Protein AF-A0A0C1JWN9-F1 (afdb_monomer_lite)

Secondary structure (DSSP, 8-state):
--------GGGS-HHHHHHHHHHHHSHHHHHHHHHHHHHIIIIIHHHHHHHHHHHHS--

Sequence (59 aa):
MHPISSTSIESLPNELLLPILEACVVPSLFGVCKRWHHLLATEVMPPLYKQIGKVHVPQ

pLDDT: mean 81.91, std 10.7, range [47.28, 93.75]

Foldseek 3Di:
DPPPPDDDLVPDDPVVNVVVVVVCPPCVNVVVVVVVVVCCVPPNVPVVVVVVCCVVDPD

Structure (mmCIF, N/CA/C/O backbone):
data_AF-A0A0C1JWN9-F1
#
_entry.id   AF-A0A0C1JWN9-F1
#
loop_
_atom_site.group_PDB
_atom_site.id
_atom_site.type_symbol
_atom_site.label_atom_id
_atom_site.label_alt_id
_atom_site.label_comp_id
_atom_site.label_asym_id
_atom_site.label_entity_id
_atom_site.label_seq_id
_atom_site.pdbx_PDB_ins_code
_atom_site.Cartn_x
_atom_site.Cartn_y
_atom_site.Cartn_z
_atom_site.occupancy
_atom_site.B_iso_or_equiv
_atom_site.auth_seq_id
_atom_site.auth_comp_id
_atom_site.auth_asym_id
_atom_site.auth_atom_id
_atom_site.pdbx_PDB_model_num
ATOM 1 N N . MET A 1 1 ? 13.865 20.987 12.669 1.00 55.59 1 MET A N 1
ATOM 2 C CA . MET A 1 1 ? 12.857 19.958 13.011 1.00 55.59 1 MET A CA 1
ATOM 3 C C . MET A 1 1 ? 13.409 19.180 14.190 1.00 55.59 1 MET A C 1
ATOM 5 O O . MET A 1 1 ? 14.567 18.787 14.115 1.00 55.59 1 MET A O 1
ATOM 9 N N . HIS A 1 2 ? 12.662 19.032 15.286 1.00 47.28 2 HIS A N 1
ATOM 10 C CA . HIS A 1 2 ? 13.099 18.138 16.361 1.00 47.28 2 HIS A CA 1
ATOM 11 C C . HIS A 1 2 ? 13.172 16.708 15.807 1.00 47.28 2 HIS A C 1
ATOM 13 O O . HIS A 1 2 ? 12.252 16.317 15.082 1.00 47.28 2 HIS A O 1
ATOM 19 N N . PRO A 1 3 ? 14.238 15.941 16.093 1.00 57.91 3 PRO A N 1
ATOM 20 C CA . PRO A 1 3 ? 14.257 14.531 15.756 1.00 57.91 3 PRO A CA 1
ATOM 21 C C . PRO A 1 3 ? 13.130 13.869 16.544 1.00 57.91 3 PRO A C 1
ATOM 23 O O . PRO A 1 3 ? 13.114 13.892 17.773 1.00 57.91 3 PRO A O 1
ATOM 26 N N . ILE A 1 4 ? 12.142 13.346 15.826 1.00 61.72 4 ILE A N 1
ATOM 27 C CA . ILE A 1 4 ? 11.108 12.521 16.431 1.00 61.72 4 ILE A CA 1
ATOM 28 C C . ILE A 1 4 ? 11.808 11.205 16.753 1.00 61.72 4 ILE A C 1
ATOM 30 O O . ILE A 1 4 ? 12.178 10.461 15.845 1.00 61.72 4 ILE A O 1
ATOM 34 N N . SER A 1 5 ? 12.061 10.952 18.034 1.00 66.31 5 SER A N 1
ATOM 35 C CA . SER A 1 5 ? 12.540 9.653 18.493 1.00 66.31 5 SER A CA 1
ATOM 36 C C . SER A 1 5 ? 11.466 8.622 18.161 1.00 66.31 5 SER A C 1
ATOM 38 O O . SER A 1 5 ? 10.433 8.563 18.822 1.00 66.31 5 SER A O 1
ATOM 40 N N . SER A 1 6 ? 11.673 7.858 17.088 1.00 68.00 6 SER A N 1
ATOM 41 C CA . SER A 1 6 ? 10.753 6.795 16.692 1.00 68.00 6 SER A CA 1
ATOM 42 C C . SER A 1 6 ? 10.902 5.641 17.676 1.00 68.00 6 SER A C 1
ATOM 44 O O . SER A 1 6 ? 11.861 4.875 17.603 1.00 68.00 6 SER A O 1
ATOM 46 N N . THR A 1 7 ? 9.974 5.517 18.616 1.00 75.81 7 THR A N 1
ATOM 47 C CA . THR A 1 7 ? 9.839 4.312 19.438 1.00 75.81 7 THR A CA 1
ATOM 48 C C . THR A 1 7 ? 9.218 3.208 18.586 1.00 75.81 7 THR A C 1
ATOM 50 O O . THR A 1 7 ? 8.214 3.448 17.913 1.00 75.81 7 THR A O 1
ATOM 53 N N . SER A 1 8 ? 9.812 2.010 18.581 1.00 77.94 8 SER A N 1
ATOM 54 C CA . SER A 1 8 ? 9.244 0.866 17.853 1.00 77.94 8 SER A CA 1
ATOM 55 C C . SER A 1 8 ? 7.864 0.524 18.420 1.00 77.94 8 SER A C 1
ATOM 57 O O . SER A 1 8 ? 7.691 0.526 19.640 1.00 77.94 8 SER A O 1
ATOM 59 N N . ILE A 1 9 ? 6.899 0.195 17.557 1.00 81.31 9 ILE A N 1
ATOM 60 C CA . ILE A 1 9 ? 5.541 -0.207 17.966 1.00 81.31 9 ILE A CA 1
ATOM 61 C C . ILE A 1 9 ? 5.576 -1.390 18.950 1.00 81.31 9 ILE A C 1
ATOM 63 O O . ILE A 1 9 ? 4.770 -1.432 19.869 1.00 81.31 9 ILE A O 1
ATOM 67 N N . GLU A 1 10 ? 6.547 -2.299 18.828 1.00 80.88 10 GLU A N 1
ATOM 68 C CA . GLU A 1 10 ? 6.714 -3.444 19.741 1.00 80.88 10 GLU A CA 1
ATOM 69 C C . GLU A 1 10 ? 7.104 -3.046 21.172 1.00 80.88 10 GLU A C 1
ATOM 71 O O . GLU A 1 10 ? 6.930 -3.831 22.098 1.00 80.88 10 GLU A O 1
ATOM 76 N N . SER A 1 11 ? 7.636 -1.837 21.365 1.00 87.56 11 SER A N 1
ATOM 77 C CA . SER A 1 11 ? 8.006 -1.324 22.691 1.00 87.56 11 SER A CA 1
ATOM 78 C C . SER A 1 11 ? 6.865 -0.594 23.400 1.00 87.56 11 SER A C 1
ATOM 80 O O . SER A 1 11 ? 7.022 -0.203 24.557 1.00 87.56 11 SER A O 1
ATOM 82 N N . LEU A 1 12 ? 5.729 -0.385 22.720 1.00 87.25 12 LEU A N 1
ATOM 83 C CA . LEU A 1 12 ? 4.572 0.252 23.334 1.00 87.25 12 LEU A CA 1
ATOM 8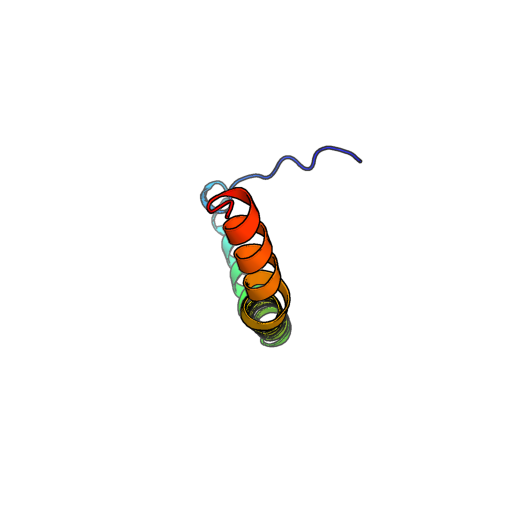4 C C . LEU A 1 12 ? 3.859 -0.720 24.278 1.00 87.25 12 LEU A C 1
ATOM 86 O O . LEU A 1 12 ? 3.701 -1.898 23.956 1.00 87.25 12 LEU A O 1
ATOM 90 N N . PRO A 1 13 ? 3.358 -0.224 25.417 1.00 90.44 13 PRO A N 1
ATOM 91 C CA . PRO A 1 13 ? 2.528 -1.033 26.284 1.00 90.44 13 PRO A CA 1
ATOM 92 C C . PRO A 1 13 ? 1.171 -1.317 25.619 1.00 90.44 13 PRO A C 1
ATOM 94 O O . PRO A 1 13 ? 0.655 -0.523 24.823 1.00 90.44 13 PRO A O 1
ATOM 97 N N . ASN A 1 14 ? 0.583 -2.467 25.950 1.00 88.62 14 ASN A N 1
ATOM 98 C CA . ASN A 1 14 ? -0.615 -2.980 25.280 1.00 88.62 14 ASN A CA 1
ATOM 99 C C . ASN A 1 14 ? -1.820 -2.036 25.396 1.00 88.62 14 ASN A C 1
ATOM 101 O O . ASN A 1 14 ? -2.606 -1.944 24.451 1.00 88.62 14 ASN A O 1
ATOM 105 N N . GLU A 1 15 ? -1.949 -1.299 26.507 1.00 90.50 15 GLU A N 1
ATOM 106 C CA . GLU A 1 15 ? -3.022 -0.314 26.682 1.00 90.50 15 GLU A CA 1
ATOM 107 C C . GLU A 1 15 ? -2.971 0.834 25.662 1.00 90.50 15 GLU A C 1
ATOM 109 O O . GLU A 1 15 ? -4.008 1.419 25.356 1.00 90.50 15 GLU A O 1
ATOM 114 N N . LEU A 1 16 ? -1.794 1.132 25.100 1.00 86.75 16 LEU A N 1
ATOM 115 C CA . LEU A 1 16 ? -1.628 2.116 24.027 1.00 86.75 16 LEU A CA 1
ATOM 116 C C . LEU A 1 16 ? -1.664 1.467 22.639 1.00 86.75 16 LEU A C 1
ATOM 118 O O . LEU A 1 16 ? -2.112 2.097 21.683 1.00 86.75 16 LEU A O 1
ATOM 122 N N . LEU A 1 17 ? -1.237 0.208 22.519 1.00 87.00 17 LEU A N 1
ATOM 123 C CA . LEU A 1 17 ? -1.267 -0.538 21.260 1.00 87.00 17 LEU A CA 1
ATOM 124 C C . LEU A 1 17 ? -2.703 -0.747 20.752 1.00 87.00 17 LEU A C 1
ATOM 126 O O . LEU A 1 17 ? -2.975 -0.541 19.572 1.00 87.00 17 LEU A O 1
ATOM 130 N N . LEU A 1 18 ? -3.621 -1.132 21.644 1.00 86.69 18 LEU A N 1
ATOM 131 C CA . LEU A 1 18 ? -5.025 -1.416 21.324 1.00 86.69 18 LEU A CA 1
ATOM 132 C C . LEU A 1 18 ? -5.738 -0.256 20.601 1.00 86.69 18 LEU A C 1
ATOM 134 O O . LEU A 1 18 ? -6.205 -0.474 19.483 1.00 86.69 18 LEU A O 1
ATOM 138 N N . PRO A 1 19 ? -5.784 0.974 21.148 1.00 84.44 19 PRO A N 1
ATOM 139 C CA . PRO A 1 19 ? -6.451 2.094 20.482 1.00 84.44 19 PRO A CA 1
ATOM 140 C C . PRO A 1 19 ? -5.766 2.514 19.171 1.00 84.44 19 PRO A C 1
ATOM 142 O O . PRO A 1 19 ? -6.439 2.978 18.251 1.00 84.44 19 PRO A O 1
ATOM 145 N N . ILE A 1 20 ? -4.444 2.330 19.044 1.00 85.12 20 ILE A N 1
ATOM 146 C CA . ILE A 1 20 ? -3.720 2.571 17.784 1.00 85.12 20 ILE A CA 1
ATOM 147 C C . ILE A 1 20 ? -4.150 1.556 16.727 1.00 85.12 20 ILE A C 1
ATOM 149 O O . ILE A 1 20 ? -4.466 1.940 15.600 1.00 85.12 20 ILE A O 1
ATOM 153 N N . LEU A 1 21 ? -4.187 0.272 17.090 1.00 83.25 21 LEU A N 1
ATOM 154 C CA . LEU A 1 21 ? -4.643 -0.782 16.195 1.00 83.25 21 LEU A CA 1
ATOM 155 C C . LEU A 1 21 ? -6.083 -0.525 15.771 1.00 83.25 21 LEU A C 1
ATOM 157 O O . LEU A 1 21 ? -6.326 -0.486 14.570 1.00 83.25 21 LEU A O 1
ATOM 161 N N . GLU A 1 22 ? -6.996 -0.260 16.710 1.00 82.31 22 GLU A N 1
ATOM 162 C CA . GLU A 1 22 ? -8.395 0.084 16.424 1.00 82.31 22 GLU A CA 1
ATOM 163 C C . GLU A 1 22 ? -8.508 1.242 15.433 1.00 82.31 22 GLU A C 1
ATOM 165 O O . GLU A 1 22 ? -9.198 1.102 14.423 1.00 82.31 22 GLU A O 1
ATOM 170 N N . ALA A 1 23 ? -7.770 2.335 15.657 1.00 81.06 23 ALA A N 1
ATOM 171 C CA . ALA A 1 23 ? -7.711 3.466 14.736 1.00 81.06 23 ALA A CA 1
ATOM 172 C C . ALA A 1 23 ? -7.207 3.050 13.343 1.00 81.06 23 ALA A C 1
ATOM 174 O O . ALA A 1 23 ? -7.776 3.460 12.331 1.00 81.06 23 ALA A O 1
ATOM 175 N N . CYS A 1 24 ? -6.184 2.198 13.261 1.00 77.75 24 CYS A N 1
ATOM 176 C CA . CYS A 1 24 ? -5.681 1.666 11.994 1.00 77.75 24 CYS A CA 1
ATOM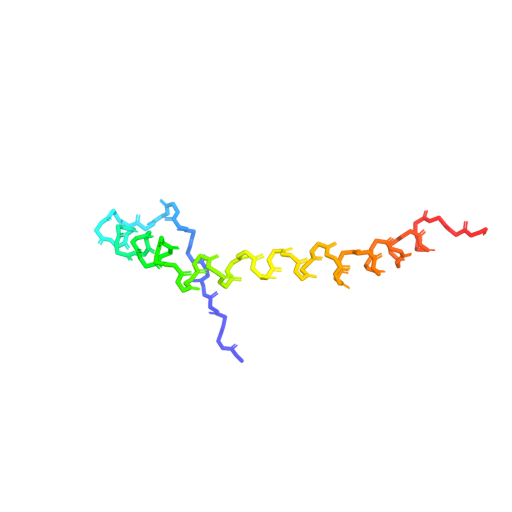 177 C C . CYS A 1 24 ? -6.683 0.745 11.280 1.00 77.75 24 CYS A C 1
ATOM 179 O O . CYS A 1 24 ? -6.686 0.716 10.046 1.00 77.75 24 CYS A O 1
ATOM 181 N N . VAL A 1 25 ? -7.536 0.017 12.013 1.00 73.31 25 VAL A N 1
ATOM 182 C CA . VAL A 1 25 ? -8.599 -0.812 11.415 1.00 73.31 25 VAL A CA 1
ATOM 183 C C . VAL A 1 25 ? -9.795 0.029 10.955 1.00 73.31 25 VAL A C 1
ATOM 185 O O . VAL A 1 25 ? -10.625 -0.467 10.189 1.00 73.31 25 VAL A O 1
ATOM 188 N N . VAL A 1 26 ? -9.886 1.308 11.351 1.00 78.31 26 VAL A N 1
ATOM 189 C CA . VAL A 1 26 ? -10.937 2.206 10.855 1.00 78.31 26 VAL A CA 1
ATOM 190 C C . VAL A 1 26 ? -10.825 2.320 9.325 1.00 78.31 26 VAL A C 1
ATOM 192 O O . VAL A 1 26 ? -9.739 2.593 8.799 1.00 78.31 26 VAL A O 1
ATOM 195 N N . PRO A 1 27 ? -11.941 2.173 8.580 1.00 68.75 27 PRO A N 1
ATOM 196 C CA . PRO A 1 27 ? -11.942 2.177 7.116 1.00 68.75 27 PRO A CA 1
ATOM 197 C C . PRO A 1 27 ? -11.266 3.392 6.470 1.00 68.75 27 PRO A C 1
ATOM 199 O O . PRO A 1 27 ? -10.747 3.283 5.359 1.00 68.75 27 PRO A O 1
ATOM 202 N N . SER A 1 28 ? -11.256 4.541 7.150 1.00 71.62 28 SER A N 1
ATOM 203 C CA . SER A 1 28 ? -10.597 5.762 6.684 1.00 71.62 28 SER A CA 1
ATOM 204 C C . SER A 1 28 ? -9.075 5.607 6.641 1.00 71.62 28 SER A C 1
ATOM 206 O O . SER A 1 28 ? -8.478 5.811 5.585 1.00 71.62 28 SER A O 1
ATOM 208 N N . LEU A 1 29 ? -8.446 5.189 7.742 1.00 72.81 29 LEU A N 1
ATOM 209 C CA . LEU A 1 29 ? -6.999 4.975 7.815 1.00 72.81 29 LEU A CA 1
ATOM 210 C C . LEU A 1 29 ? -6.571 3.762 6.991 1.00 72.81 29 LEU A C 1
ATOM 212 O O . LEU A 1 29 ? -5.608 3.853 6.232 1.00 72.81 29 LEU A O 1
ATOM 216 N N . PHE A 1 30 ? -7.340 2.672 7.021 1.00 73.00 30 PHE A N 1
ATOM 217 C CA . PHE A 1 30 ? -7.095 1.526 6.146 1.00 73.00 30 PHE A CA 1
ATOM 218 C C . PHE A 1 30 ? -7.185 1.903 4.655 1.00 73.00 30 PHE A C 1
ATOM 220 O O . PHE A 1 30 ? -6.372 1.463 3.837 1.00 73.00 30 PHE A O 1
ATOM 227 N N . GLY A 1 31 ? -8.145 2.755 4.284 1.00 79.50 31 GLY A N 1
ATOM 228 C CA . GLY A 1 31 ? -8.286 3.293 2.930 1.00 79.50 31 GLY A CA 1
ATOM 229 C C . GLY A 1 31 ? -7.104 4.168 2.514 1.00 79.50 31 GLY A C 1
ATOM 230 O O . GLY A 1 31 ? -6.608 4.030 1.392 1.00 79.50 31 GLY A O 1
ATOM 231 N N . VAL A 1 32 ? -6.608 5.009 3.426 1.00 82.06 32 VAL A N 1
ATOM 232 C CA . VAL A 1 32 ? -5.386 5.799 3.224 1.00 82.06 32 VAL A CA 1
ATOM 233 C C . VAL A 1 32 ? -4.196 4.863 3.015 1.00 82.06 32 VAL A C 1
ATOM 235 O O . VAL A 1 32 ? -3.557 4.953 1.970 1.00 82.06 32 VAL A O 1
ATOM 238 N N . CYS A 1 33 ? -3.948 3.902 3.908 1.00 82.62 33 CYS A N 1
ATOM 239 C CA . CYS A 1 33 ? -2.837 2.953 3.777 1.00 82.62 33 CYS A CA 1
ATOM 240 C C . CYS A 1 33 ? -2.874 2.191 2.445 1.00 82.62 33 CYS A C 1
ATOM 242 O O . CYS A 1 33 ? -1.862 2.124 1.747 1.00 82.62 33 CYS A O 1
ATOM 244 N N . LYS A 1 34 ? -4.045 1.691 2.029 1.00 85.44 34 LYS A N 1
ATOM 245 C CA . LYS A 1 34 ? -4.200 1.022 0.726 1.00 85.44 34 LYS A CA 1
ATOM 246 C C . LYS A 1 34 ? -3.899 1.946 -0.452 1.00 85.44 34 LYS A C 1
ATOM 248 O O . LYS A 1 34 ? -3.232 1.529 -1.397 1.00 85.44 34 LYS A O 1
ATOM 253 N N . ARG A 1 35 ? -4.370 3.195 -0.411 1.00 90.25 35 ARG A N 1
ATOM 254 C CA . ARG A 1 35 ? -4.123 4.172 -1.480 1.00 90.25 35 ARG A CA 1
ATOM 255 C C . ARG A 1 35 ? -2.650 4.560 -1.561 1.00 90.25 35 ARG A C 1
ATOM 257 O O . ARG A 1 35 ? -2.111 4.623 -2.659 1.00 90.25 35 ARG A O 1
ATOM 264 N N . TRP A 1 36 ? -2.003 4.783 -0.421 1.00 90.62 36 TRP A N 1
ATOM 265 C CA . TRP A 1 36 ? -0.569 5.059 -0.359 1.00 90.62 36 TRP A CA 1
ATOM 266 C C . TRP A 1 36 ? 0.249 3.878 -0.874 1.00 90.62 36 TRP A C 1
ATOM 268 O O . TRP A 1 36 ? 1.149 4.083 -1.681 1.00 90.62 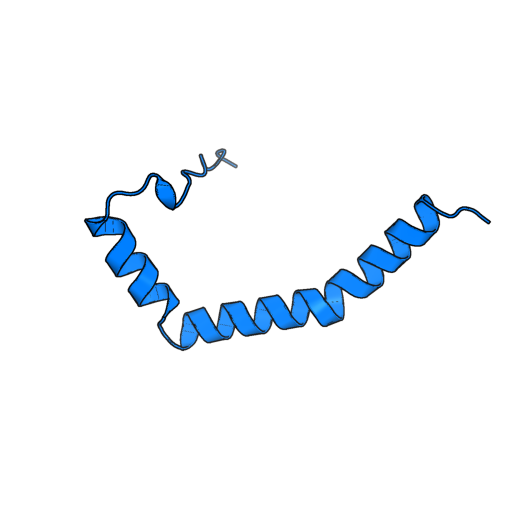36 TRP A O 1
ATOM 278 N N . HIS A 1 37 ? -0.108 2.650 -0.493 1.00 91.06 37 HIS A N 1
ATOM 279 C CA . HIS A 1 37 ? 0.542 1.448 -1.011 1.00 91.06 37 HIS A CA 1
ATOM 280 C C . HIS A 1 37 ? 0.387 1.324 -2.534 1.00 91.06 37 HIS A C 1
ATOM 282 O O . HIS A 1 37 ? 1.357 1.038 -3.231 1.00 91.06 37 HIS A O 1
ATOM 288 N N . HIS A 1 38 ? -0.814 1.576 -3.065 1.00 93.75 38 HIS A N 1
ATOM 289 C CA . HIS A 1 38 ? -1.052 1.578 -4.508 1.00 93.75 38 HIS A CA 1
ATOM 290 C C . HIS A 1 38 ? -0.205 2.637 -5.223 1.00 93.75 38 HIS A C 1
ATOM 292 O O . HIS A 1 38 ? 0.548 2.287 -6.123 1.00 93.75 38 HIS A O 1
ATOM 298 N N . LEU A 1 39 ? -0.253 3.895 -4.771 1.00 93.31 39 LEU A N 1
ATOM 299 C CA . LEU A 1 39 ? 0.543 4.987 -5.344 1.00 93.31 39 LEU A CA 1
ATOM 300 C C . LEU A 1 39 ? 2.044 4.695 -5.288 1.00 93.31 39 LEU A C 1
ATOM 302 O O . LEU A 1 39 ? 2.763 4.959 -6.248 1.00 93.31 39 LEU A O 1
ATOM 306 N N . LEU A 1 40 ? 2.526 4.124 -4.183 1.00 91.94 40 LEU A N 1
ATOM 307 C CA . LEU A 1 40 ? 3.924 3.733 -4.062 1.00 91.94 40 LEU A CA 1
ATOM 308 C C . LEU A 1 40 ? 4.282 2.674 -5.113 1.00 91.94 40 LEU A C 1
ATOM 310 O O . 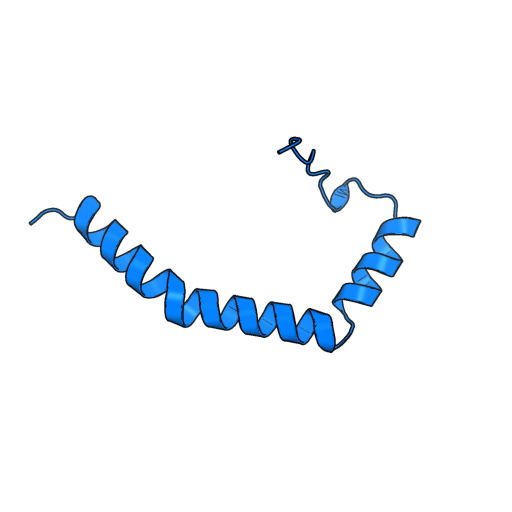LEU A 1 40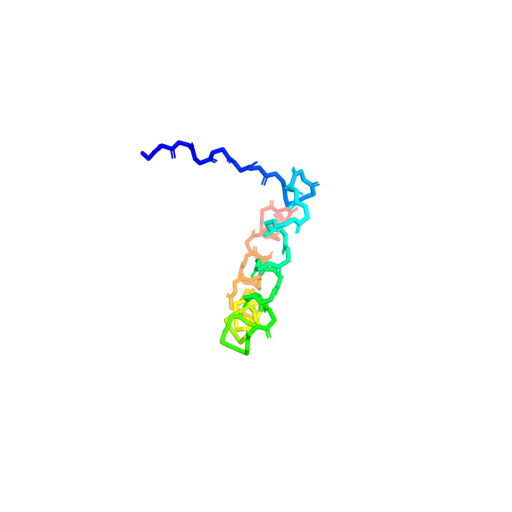 ? 5.285 2.820 -5.805 1.00 91.94 40 LEU A O 1
ATOM 314 N N . ALA A 1 41 ? 3.457 1.638 -5.262 1.00 92.19 41 ALA A N 1
ATOM 315 C CA . ALA A 1 41 ? 3.712 0.536 -6.182 1.00 92.19 41 ALA A CA 1
ATOM 316 C C . ALA A 1 41 ? 3.579 0.924 -7.666 1.00 92.19 41 ALA A C 1
ATOM 318 O O . ALA A 1 41 ? 4.330 0.395 -8.484 1.00 92.19 41 ALA A O 1
ATOM 319 N N . THR A 1 42 ? 2.653 1.820 -8.024 1.00 91.88 42 THR A N 1
ATOM 320 C CA . THR A 1 42 ? 2.377 2.164 -9.431 1.00 91.88 42 THR A CA 1
ATOM 321 C C . THR A 1 42 ? 3.079 3.431 -9.892 1.00 91.88 42 THR A C 1
ATOM 323 O O . THR A 1 42 ? 3.605 3.460 -11.000 1.00 91.88 42 THR A O 1
ATOM 326 N N . GLU A 1 43 ? 3.154 4.457 -9.045 1.00 92.12 43 GLU A N 1
ATOM 327 C CA . GLU A 1 43 ? 3.645 5.774 -9.459 1.00 92.12 43 GLU A CA 1
ATOM 328 C C . GLU A 1 43 ? 5.091 6.025 -9.022 1.00 92.12 43 GLU A C 1
ATOM 330 O O . GLU A 1 43 ? 5.839 6.698 -9.728 1.00 92.12 43 GLU A O 1
ATOM 335 N N . VAL A 1 44 ? 5.511 5.491 -7.868 1.00 92.25 44 VAL A N 1
ATOM 336 C CA . VAL A 1 44 ? 6.824 5.811 -7.272 1.00 92.25 44 VAL A CA 1
ATOM 337 C C . VAL A 1 44 ? 7.874 4.736 -7.550 1.00 92.25 44 VAL A C 1
ATOM 339 O O . VAL A 1 44 ? 8.984 5.053 -7.980 1.00 92.25 44 VAL A O 1
ATOM 342 N N . MET A 1 45 ? 7.552 3.460 -7.326 1.00 92.44 45 MET A N 1
ATOM 343 C CA . MET A 1 45 ? 8.500 2.352 -7.486 1.00 92.44 45 MET A CA 1
ATOM 344 C C . MET A 1 45 ? 9.012 2.194 -8.925 1.00 92.44 45 MET A C 1
ATOM 346 O O . MET A 1 45 ? 10.229 2.096 -9.092 1.00 92.44 45 MET A O 1
ATOM 350 N N . PRO A 1 46 ? 8.179 2.218 -9.983 1.00 92.88 46 PRO A N 1
ATOM 351 C CA . PRO A 1 46 ? 8.666 2.015 -11.347 1.00 92.88 46 PRO A CA 1
ATOM 352 C C . PRO A 1 46 ? 9.710 3.044 -11.822 1.00 92.88 46 PRO A C 1
ATOM 354 O O . PRO A 1 46 ? 10.762 2.626 -12.323 1.00 92.88 46 PRO A O 1
ATOM 357 N N . PRO A 1 47 ? 9.514 4.372 -11.661 1.00 91.19 47 PRO A N 1
ATOM 358 C CA . PRO A 1 47 ? 10.552 5.329 -12.029 1.00 91.19 47 PRO A CA 1
ATOM 359 C C . PRO A 1 47 ? 11.791 5.200 -11.138 1.00 91.19 47 PRO A C 1
ATOM 361 O O . PRO A 1 47 ? 12.901 5.330 -11.656 1.00 91.19 47 PRO A O 1
ATOM 364 N N . LEU A 1 48 ? 11.632 4.892 -9.846 1.00 91.38 48 LEU A N 1
ATOM 365 C CA . LEU A 1 48 ? 12.755 4.685 -8.931 1.00 91.38 48 LEU A CA 1
ATOM 366 C C . LEU A 1 48 ? 13.633 3.508 -9.380 1.00 91.38 48 LEU A C 1
ATOM 368 O O . LEU A 1 48 ? 14.835 3.682 -9.583 1.00 91.38 48 LEU A O 1
ATOM 372 N N . TYR A 1 49 ? 13.040 2.337 -9.618 1.00 92.12 49 TYR A N 1
ATOM 373 C CA . TYR A 1 49 ? 13.768 1.160 -10.098 1.00 92.12 49 TYR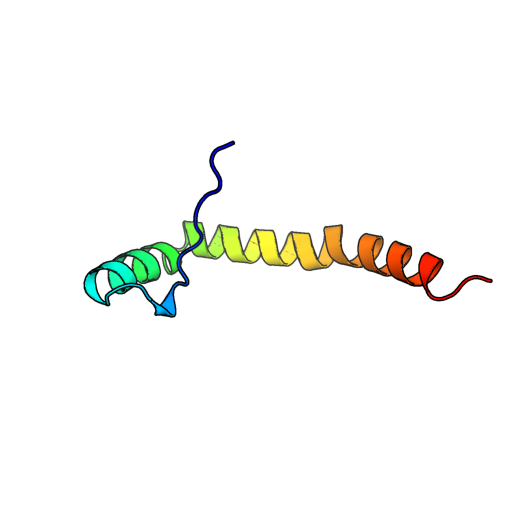 A CA 1
ATOM 374 C C . TYR A 1 49 ? 14.441 1.408 -11.446 1.00 92.12 49 TYR A C 1
ATOM 376 O O . TYR A 1 49 ? 15.574 0.976 -11.653 1.00 92.12 49 TYR A O 1
ATOM 384 N N . LYS A 1 50 ? 13.803 2.169 -12.343 1.00 90.25 50 LYS A N 1
ATOM 385 C CA . LYS A 1 50 ? 14.426 2.582 -13.607 1.00 90.25 50 LYS A CA 1
ATOM 386 C C . LYS A 1 50 ? 15.677 3.437 -13.381 1.00 90.25 50 LYS A C 1
ATOM 388 O O . LYS A 1 50 ? 16.657 3.258 -14.099 1.00 90.25 50 LYS A O 1
ATOM 393 N N . GLN A 1 51 ? 15.668 4.360 -12.417 1.00 90.62 51 GLN A N 1
ATOM 394 C CA . GLN A 1 51 ? 16.862 5.150 -12.083 1.00 90.62 51 GLN A CA 1
ATOM 395 C C . GLN A 1 51 ? 17.952 4.287 -11.449 1.00 90.62 51 GLN A C 1
ATOM 397 O O . GLN A 1 51 ? 19.110 4.391 -11.844 1.00 90.62 51 GLN A O 1
ATOM 402 N N . ILE A 1 52 ? 17.586 3.391 -10.530 1.00 89.56 52 ILE A N 1
ATOM 403 C CA . ILE A 1 52 ? 18.528 2.451 -9.911 1.00 89.56 52 ILE A CA 1
ATOM 404 C C . ILE A 1 52 ? 19.192 1.586 -10.989 1.00 89.56 52 ILE A C 1
ATOM 406 O O . ILE A 1 52 ? 20.416 1.467 -10.999 1.00 89.56 52 ILE A O 1
ATOM 410 N N . GLY A 1 53 ? 18.414 1.056 -11.937 1.00 86.56 53 GLY A N 1
ATOM 411 C CA . GLY A 1 53 ? 18.924 0.256 -13.051 1.00 86.56 53 GLY A CA 1
ATOM 412 C C . GLY A 1 53 ? 19.932 1.005 -13.923 1.00 86.56 53 GLY A C 1
ATOM 413 O O . GLY A 1 53 ? 20.948 0.431 -14.288 1.00 86.56 53 GLY A O 1
ATOM 414 N N . LYS A 1 54 ? 19.719 2.302 -14.188 1.00 86.19 54 LYS A N 1
ATOM 415 C CA . LYS A 1 54 ? 20.688 3.131 -14.931 1.00 86.19 54 LYS A CA 1
ATOM 416 C C . LYS A 1 54 ? 22.018 3.318 -14.202 1.00 86.19 54 LYS A C 1
ATOM 418 O O . LYS A 1 54 ? 23.044 3.461 -14.852 1.00 86.19 54 LYS A O 1
ATOM 423 N N . VAL A 1 55 ? 21.990 3.372 -12.872 1.00 87.81 55 VAL A N 1
ATOM 424 C CA . VAL A 1 55 ? 23.202 3.538 -12.056 1.00 87.81 55 VAL A CA 1
ATOM 425 C C . VAL A 1 55 ? 23.968 2.218 -11.933 1.00 87.81 55 VAL A C 1
ATOM 427 O O . VAL A 1 55 ? 25.193 2.225 -11.948 1.00 87.81 55 VAL A O 1
ATOM 430 N N . HIS A 1 56 ? 23.258 1.092 -11.822 1.00 80.69 56 HIS A N 1
ATOM 431 C CA . HIS A 1 56 ? 23.862 -0.220 -11.553 1.00 80.69 56 HIS A CA 1
ATOM 432 C C . HIS A 1 56 ? 24.174 -1.035 -12.812 1.00 80.69 56 HIS A C 1
ATOM 434 O O . HIS A 1 56 ? 24.980 -1.959 -12.749 1.00 80.69 56 HIS A O 1
ATOM 440 N N . VAL A 1 57 ? 23.564 -0.693 -13.948 1.00 73.38 57 VAL A N 1
ATOM 441 C CA . VAL A 1 57 ? 23.903 -1.231 -15.269 1.00 73.38 57 VAL A CA 1
ATOM 442 C C . VAL A 1 57 ? 24.224 -0.049 -16.188 1.00 73.38 57 VAL A C 1
ATOM 444 O O . VAL A 1 57 ? 23.354 0.407 -16.937 1.00 73.38 57 VAL A O 1
ATOM 447 N N . PRO A 1 58 ? 25.447 0.507 -16.108 1.00 64.81 58 PRO A N 1
ATOM 448 C CA . PRO A 1 58 ? 25.920 1.440 -17.120 1.00 64.81 58 PRO A CA 1
ATOM 449 C C . PRO A 1 58 ? 26.015 0.689 -18.458 1.00 64.81 58 PRO A C 1
ATOM 451 O O . PRO A 1 58 ? 26.365 -0.491 -18.465 1.00 64.81 58 PRO A O 1
ATOM 454 N N . GLN A 1 59 ? 25.663 1.351 -19.566 1.00 64.38 59 GLN A N 1
ATOM 455 C CA . GLN A 1 59 ? 25.921 0.824 -20.916 1.00 64.38 59 GLN A CA 1
ATOM 456 C C . GLN A 1 59 ? 27.411 0.577 -21.145 1.00 64.38 59 GLN A C 1
ATOM 458 O O . GLN A 1 59 ? 28.216 1.389 -20.631 1.00 64.38 59 GLN A O 1
#

Radius of gyration: 17.79 Å; chains: 1; bounding box: 38×23×48 Å